Protein AF-A0A7L9RSR4-F1 (afdb_monomer)

Solvent-accessible surface area (backbone atoms only — not comparable to full-atom values): 10014 Å² total; per-residue (Å²): 141,90,76,85,57,65,67,50,34,57,66,57,72,76,54,60,77,89,74,49,95,43,71,60,70,60,46,50,60,46,55,50,39,46,51,75,72,68,51,84,73,87,50,71,56,49,47,73,68,42,53,51,51,43,29,63,76,70,73,47,94,69,71,38,66,65,60,51,51,42,33,39,79,46,44,41,58,84,63,90,89,56,55,62,57,32,78,79,52,78,57,92,86,62,92,82,62,36,41,65,51,50,37,55,46,45,46,71,68,57,49,56,87,63,40,46,60,43,29,59,53,97,79,22,33,39,25,31,28,44,86,77,30,32,27,37,33,33,35,60,89,76,56,39,67,58,87,52,74,88,42,48,28,76,25,56,66,48,37,42,60,73,46,54,51,56,63,63,65,111

Nearest PDB structures (foldseek):
  2pag-assembly1_A  TM=7.798E-01  e=1.519E-07  Pseudomonas syringae pv. tomato str. DC3000
  3d5p-assembly1_B  TM=6.216E-01  e=1.408E-03  Bacteroides fragilis NCTC 9343
  9c7v-assembly1_1  TM=6.978E-01  e=7.654E+00  Homo sapiens

pLDDT: mean 72.99, std 19.14, range [29.45, 96.0]

Structure (mmCIF, N/CA/C/O backbone):
data_AF-A0A7L9RSR4-F1
#
_entry.id   AF-A0A7L9RSR4-F1
#
loop_
_atom_site.group_PDB
_atom_site.id
_atom_site.type_symbol
_atom_site.label_atom_id
_atom_site.label_alt_id
_atom_site.label_comp_id
_atom_site.label_asym_id
_atom_site.label_entity_id
_atom_site.label_seq_id
_atom_site.pdbx_PDB_ins_code
_atom_site.Cartn_x
_atom_site.Cartn_y
_atom_site.Cartn_z
_atom_site.occupancy
_atom_site.B_iso_or_equiv
_atom_site.auth_seq_id
_atom_site.auth_comp_id
_atom_site.auth_asym_id
_atom_site.auth_atom_id
_atom_site.pdbx_PDB_model_num
ATOM 1 N N . MET A 1 1 ? 12.197 6.855 25.960 1.00 31.83 1 MET A N 1
ATOM 2 C CA . MET A 1 1 ? 10.777 7.225 25.751 1.00 31.83 1 MET A CA 1
ATOM 3 C C . MET A 1 1 ? 9.994 5.938 25.497 1.00 31.83 1 MET A C 1
ATOM 5 O O . MET A 1 1 ? 10.069 5.416 24.401 1.00 31.83 1 MET A O 1
ATOM 9 N N . ARG A 1 2 ? 9.374 5.341 26.527 1.00 31.09 2 ARG A N 1
ATOM 10 C CA . ARG A 1 2 ? 8.770 3.983 26.491 1.00 31.09 2 ARG A CA 1
ATOM 11 C C . ARG A 1 2 ? 7.334 3.948 27.058 1.00 31.09 2 ARG A C 1
ATOM 13 O O . ARG A 1 2 ? 6.916 2.952 27.633 1.00 31.09 2 ARG A O 1
ATOM 20 N N . ILE A 1 3 ? 6.593 5.055 26.963 1.00 30.83 3 ILE A N 1
ATOM 21 C CA . ILE A 1 3 ? 5.284 5.199 27.640 1.00 30.83 3 ILE A CA 1
ATOM 22 C C . ILE A 1 3 ? 4.093 5.201 26.655 1.00 30.83 3 ILE A C 1
ATOM 24 O O . ILE A 1 3 ? 2.964 4.990 27.074 1.00 30.83 3 ILE A O 1
ATOM 28 N N . LEU A 1 4 ? 4.316 5.329 25.343 1.00 38.00 4 LEU A N 1
ATOM 29 C CA . LEU A 1 4 ? 3.236 5.627 24.386 1.00 38.00 4 LEU A CA 1
ATOM 30 C C . LEU A 1 4 ? 2.489 4.409 23.800 1.00 38.00 4 LEU A C 1
ATOM 32 O O . LEU A 1 4 ? 1.451 4.599 23.186 1.00 38.00 4 LEU A O 1
ATOM 36 N N . ALA A 1 5 ? 2.957 3.172 23.998 1.00 41.56 5 ALA A N 1
ATOM 37 C CA . ALA A 1 5 ? 2.344 1.992 23.364 1.00 41.56 5 ALA A CA 1
ATOM 38 C C . ALA A 1 5 ? 1.308 1.255 24.243 1.00 41.56 5 ALA A C 1
ATOM 40 O O . ALA A 1 5 ? 0.446 0.550 2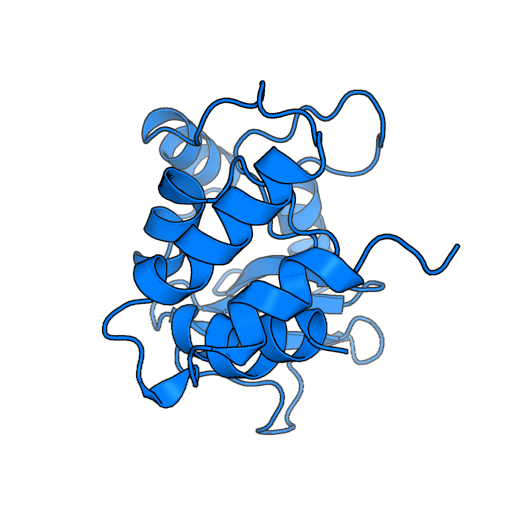3.733 1.00 41.56 5 ALA A O 1
ATOM 41 N N . LYS A 1 6 ? 1.338 1.414 25.574 1.00 38.66 6 LYS A N 1
ATOM 42 C CA . LYS A 1 6 ? 0.634 0.483 26.481 1.00 38.66 6 LYS A CA 1
ATOM 43 C C . LYS A 1 6 ? -0.899 0.531 26.438 1.00 38.66 6 LYS A C 1
ATOM 45 O O . LYS A 1 6 ? -1.512 -0.500 26.689 1.00 38.66 6 LYS A O 1
ATOM 50 N N . SER A 1 7 ? -1.523 1.675 26.143 1.00 4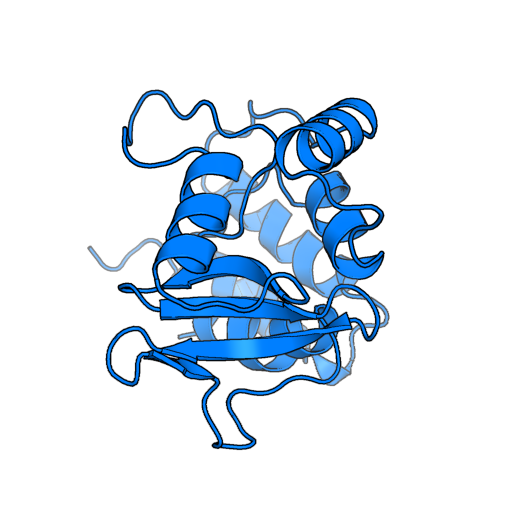1.88 7 SER A N 1
ATOM 51 C CA . SER A 1 7 ? -2.995 1.765 26.176 1.00 41.88 7 SER A CA 1
ATOM 52 C C . SER A 1 7 ? -3.662 1.210 24.918 1.00 41.88 7 SER A C 1
ATOM 54 O O . SER A 1 7 ? -4.626 0.471 25.053 1.00 41.88 7 SER A O 1
ATOM 56 N N . ALA A 1 8 ? -3.112 1.470 23.725 1.00 41.50 8 ALA A N 1
ATOM 57 C CA . ALA A 1 8 ? -3.614 0.890 22.469 1.00 41.50 8 ALA A CA 1
ATOM 58 C C . ALA A 1 8 ? -3.441 -0.643 22.414 1.00 41.50 8 ALA A C 1
ATOM 60 O O . ALA A 1 8 ? -4.259 -1.356 21.834 1.00 41.50 8 ALA A O 1
ATOM 61 N N . ILE A 1 9 ? -2.399 -1.159 23.076 1.00 44.00 9 ILE A N 1
ATOM 62 C CA . ILE A 1 9 ? -2.150 -2.599 23.234 1.00 44.00 9 ILE A CA 1
ATOM 63 C C . ILE A 1 9 ? -3.247 -3.274 24.081 1.00 44.00 9 ILE A C 1
ATOM 65 O O . ILE A 1 9 ? -3.554 -4.445 23.861 1.00 44.00 9 ILE A O 1
ATOM 69 N N . LEU A 1 10 ? -3.878 -2.555 25.019 1.00 38.88 10 LEU A N 1
ATOM 70 C CA . LEU A 1 10 ? -4.848 -3.148 25.945 1.00 38.88 10 LEU A CA 1
ATOM 71 C C . LEU A 1 10 ? -6.198 -3.467 25.278 1.00 38.88 10 LEU A C 1
ATOM 73 O O . LEU A 1 10 ? -6.785 -4.499 25.593 1.00 38.88 10 LEU A O 1
ATOM 77 N N . ALA A 1 11 ? -6.668 -2.655 24.321 1.00 40.62 11 ALA A N 1
ATOM 78 C CA . ALA A 1 11 ? -7.866 -2.981 23.535 1.00 40.62 11 ALA A CA 1
ATOM 79 C C . ALA A 1 11 ? -7.628 -4.146 22.554 1.00 40.62 11 ALA A C 1
ATOM 81 O O . ALA A 1 11 ? -8.525 -4.945 22.292 1.00 40.62 11 ALA A O 1
ATOM 82 N N . LEU A 1 12 ? -6.394 -4.284 22.062 1.00 42.91 12 LEU A N 1
ATOM 83 C CA . LEU A 1 12 ? -5.956 -5.328 21.131 1.00 42.91 12 LEU A CA 1
ATOM 84 C C . LEU A 1 12 ? -5.704 -6.704 21.783 1.00 42.91 12 LEU A C 1
ATOM 86 O O . LEU A 1 12 ? -5.528 -7.692 21.068 1.00 42.91 12 LEU A O 1
ATOM 90 N N . LEU A 1 13 ? -5.682 -6.777 23.118 1.00 45.44 13 LEU A N 1
ATOM 91 C CA . LEU A 1 13 ? -5.581 -8.025 23.888 1.00 45.44 13 LEU A CA 1
ATOM 92 C C . LEU A 1 13 ? -6.919 -8.773 24.007 1.00 45.44 13 LEU A C 1
ATOM 94 O O . LEU A 1 13 ? -6.929 -9.914 24.461 1.00 45.44 13 LEU A O 1
ATOM 98 N N . ILE A 1 14 ? -8.036 -8.147 23.618 1.00 44.75 14 ILE A N 1
ATOM 99 C CA . ILE A 1 14 ? -9.386 -8.695 23.830 1.00 44.75 14 ILE A CA 1
ATOM 100 C C . ILE A 1 14 ? -9.927 -9.407 22.576 1.00 44.75 14 ILE A C 1
ATOM 102 O O . ILE A 1 14 ? -10.714 -10.339 22.716 1.00 44.75 14 ILE A O 1
ATOM 106 N N . CYS A 1 15 ? -9.465 -9.047 21.372 1.00 42.31 15 CYS A N 1
ATOM 107 C CA . CYS A 1 15 ? -9.870 -9.706 20.124 1.00 42.31 15 CYS A CA 1
ATOM 108 C C . CYS A 1 15 ? -8.679 -10.374 19.430 1.00 42.31 15 CYS A C 1
ATOM 110 O O . CYS A 1 15 ? -7.679 -9.726 19.099 1.00 42.31 15 CYS A O 1
ATOM 112 N N . ASN A 1 16 ? -8.803 -11.675 19.176 1.00 50.56 16 ASN A N 1
ATOM 113 C CA . ASN A 1 16 ? -7.911 -12.379 18.270 1.00 50.56 16 ASN A CA 1
ATOM 114 C C . ASN A 1 16 ? -8.174 -11.850 16.846 1.00 50.56 16 ASN A C 1
ATOM 116 O O . ASN A 1 16 ? -9.339 -11.772 16.455 1.00 50.56 16 ASN A O 1
ATOM 120 N N . PRO A 1 17 ? -7.151 -11.463 16.060 1.00 53.38 17 PRO A N 1
ATOM 121 C CA . PRO A 1 17 ? -7.362 -10.907 14.720 1.00 53.38 17 PRO A CA 1
ATOM 122 C C . PRO A 1 17 ? -8.135 -11.846 13.782 1.00 53.38 17 PRO A C 1
ATOM 124 O O . PRO A 1 17 ? -8.839 -11.381 12.894 1.00 53.38 17 PRO A O 1
ATOM 127 N N . SER A 1 18 ? -8.042 -13.156 14.032 1.00 51.84 18 SER A N 1
ATOM 128 C CA . SER A 1 18 ? -8.767 -14.224 13.336 1.00 51.84 18 SER A CA 1
ATOM 129 C C . SER A 1 18 ? -10.282 -14.226 13.563 1.00 51.84 18 SER A C 1
ATOM 131 O O . SER A 1 18 ? -10.998 -14.847 12.785 1.00 51.84 18 SER A O 1
ATOM 133 N N . ASP A 1 19 ? -10.765 -13.566 14.620 1.00 47.78 19 ASP A N 1
ATOM 134 C CA . ASP A 1 19 ? -12.169 -13.619 15.050 1.00 47.78 19 ASP A CA 1
ATOM 135 C C . ASP A 1 19 ? -12.953 -12.361 14.634 1.00 47.78 19 ASP A C 1
ATOM 137 O O . ASP A 1 19 ? -14.157 -12.260 14.876 1.00 47.78 19 ASP A O 1
ATOM 141 N N . ALA A 1 20 ? -12.284 -11.380 14.019 1.00 57.00 20 ALA A N 1
ATOM 142 C CA . ALA A 1 20 ? -12.922 -10.166 13.529 1.00 57.00 20 ALA A CA 1
ATOM 143 C C . ALA A 1 20 ? -13.632 -10.413 12.192 1.00 57.00 20 ALA A C 1
ATOM 145 O O . ALA A 1 20 ? -13.048 -10.945 11.250 1.00 57.00 20 ALA A O 1
ATOM 146 N N . ALA A 1 21 ? -14.893 -9.985 12.101 1.00 58.94 21 ALA A N 1
ATOM 147 C CA . ALA A 1 21 ? -15.697 -10.121 10.888 1.00 58.94 21 ALA A CA 1
ATOM 148 C C . ALA A 1 21 ? -15.264 -9.143 9.780 1.00 58.94 21 ALA A C 1
ATOM 150 O O . ALA A 1 21 ? -15.552 -9.372 8.605 1.00 58.94 21 ALA A O 1
ATOM 151 N N . SER A 1 22 ? -14.575 -8.057 10.143 1.00 69.69 22 SER A N 1
ATOM 152 C CA . SER A 1 22 ? -14.060 -7.056 9.215 1.00 69.69 22 SER A CA 1
ATOM 153 C C . SER A 1 22 ? -12.816 -6.344 9.757 1.00 69.69 22 SER A C 1
ATOM 155 O O . SER A 1 22 ? -12.570 -6.291 10.963 1.00 69.69 22 SER A O 1
ATOM 157 N N . ILE A 1 23 ? -12.047 -5.716 8.864 1.00 71.88 23 ILE A N 1
ATOM 158 C CA . ILE A 1 23 ? -10.922 -4.858 9.260 1.00 71.88 23 ILE A CA 1
ATOM 159 C C . ILE A 1 23 ? -11.373 -3.642 10.084 1.00 71.88 23 ILE A C 1
ATOM 161 O O . ILE A 1 23 ? -10.617 -3.126 10.907 1.00 71.88 23 ILE A O 1
ATOM 165 N N . GLU A 1 24 ? -12.620 -3.199 9.915 1.00 75.31 24 GLU A N 1
ATOM 166 C CA . GLU A 1 24 ? -13.187 -2.101 10.697 1.00 75.31 24 GLU A CA 1
ATOM 167 C C . GLU A 1 24 ? -13.344 -2.488 12.167 1.00 75.31 24 GLU A C 1
ATOM 169 O O . GLU A 1 24 ? -13.050 -1.670 13.042 1.00 75.31 24 GLU A O 1
ATOM 174 N N . ASP A 1 25 ? -13.717 -3.739 12.444 1.00 75.25 25 ASP A N 1
ATOM 175 C CA . ASP A 1 25 ? -13.813 -4.268 13.808 1.00 75.25 25 ASP A CA 1
ATOM 176 C C . ASP A 1 25 ? -12.446 -4.283 14.507 1.00 75.25 25 ASP A C 1
ATOM 178 O O . ASP A 1 25 ? -12.365 -4.107 15.724 1.00 75.25 25 ASP A O 1
ATOM 182 N N . LEU A 1 26 ? -11.362 -4.428 13.737 1.00 73.50 26 LEU A N 1
ATOM 183 C CA . LEU A 1 26 ? -9.986 -4.390 14.239 1.00 73.50 26 LEU A CA 1
ATOM 184 C C . LEU A 1 26 ? -9.467 -2.963 14.432 1.00 73.50 26 LEU A C 1
ATOM 186 O O . LEU A 1 26 ? -8.836 -2.653 15.445 1.00 73.50 26 LEU A O 1
ATOM 190 N N . LEU A 1 27 ? -9.721 -2.079 13.468 1.00 76.50 27 LEU A N 1
ATOM 191 C CA . LEU A 1 27 ? -9.158 -0.730 13.458 1.00 76.50 27 LEU A CA 1
ATOM 192 C C . LEU A 1 27 ? -9.967 0.266 14.291 1.00 76.50 27 LEU A C 1
ATOM 194 O O . LEU A 1 27 ? -9.400 1.234 14.795 1.00 76.50 27 LEU A O 1
ATOM 198 N N . THR A 1 28 ? -11.269 0.049 14.485 1.00 77.44 28 THR A N 1
ATOM 199 C CA . THR A 1 28 ? -12.132 0.964 15.252 1.00 77.44 28 THR A CA 1
ATOM 200 C C . THR A 1 28 ? -11.722 1.085 16.725 1.00 77.44 28 THR A C 1
ATOM 202 O O . THR A 1 28 ? -11.603 2.220 17.206 1.00 77.44 28 THR A O 1
ATOM 205 N N . PRO A 1 29 ? -11.466 -0.012 17.469 1.00 75.25 29 PRO A N 1
ATOM 206 C CA . PRO A 1 29 ? -10.971 0.077 18.844 1.00 75.25 29 PRO A CA 1
ATOM 207 C C . PRO A 1 29 ? -9.634 0.821 18.923 1.00 75.25 29 PRO A C 1
ATOM 209 O O . PRO A 1 29 ? -9.470 1.718 19.748 1.00 75.25 29 PRO A O 1
ATOM 212 N N . LEU A 1 30 ? -8.719 0.524 17.999 1.00 70.75 30 LEU A N 1
ATOM 213 C CA . LEU A 1 30 ? -7.409 1.164 17.924 1.00 70.75 30 LEU A CA 1
ATOM 214 C C . LEU A 1 30 ? -7.519 2.669 17.633 1.00 70.75 30 LEU A C 1
ATOM 216 O O . LEU A 1 30 ? -6.879 3.498 18.283 1.00 70.75 30 LEU A O 1
ATOM 220 N N . ALA A 1 31 ? -8.379 3.039 16.686 1.00 70.44 31 ALA A N 1
ATOM 221 C CA . ALA A 1 31 ? -8.666 4.421 16.344 1.00 70.44 31 ALA A CA 1
ATOM 222 C C . ALA A 1 31 ? -9.255 5.192 17.536 1.00 70.44 31 ALA A C 1
ATOM 224 O O . ALA A 1 31 ? -8.896 6.352 17.739 1.00 70.44 31 ALA A O 1
ATOM 225 N N . ARG A 1 32 ? -10.127 4.562 18.337 1.00 71.88 32 ARG A N 1
ATOM 226 C CA . ARG A 1 32 ? -10.686 5.146 19.567 1.00 71.88 32 ARG A CA 1
ATOM 227 C C . ARG A 1 32 ? -9.602 5.394 20.616 1.00 71.88 32 ARG A C 1
ATOM 229 O O . ARG A 1 32 ? -9.566 6.473 21.203 1.00 71.88 32 ARG A O 1
ATOM 236 N N . ASP A 1 33 ? -8.694 4.445 20.813 1.00 70.44 33 ASP A N 1
ATOM 237 C CA . ASP A 1 33 ? -7.613 4.579 21.792 1.00 70.44 33 ASP A CA 1
ATOM 238 C C . ASP A 1 33 ? -6.625 5.692 21.441 1.00 70.44 33 ASP A C 1
ATOM 240 O O . ASP A 1 33 ? -6.167 6.404 22.334 1.00 70.44 33 ASP A O 1
ATOM 244 N N . ILE A 1 34 ? -6.340 5.903 20.154 1.00 66.31 34 ILE A N 1
ATOM 245 C CA . ILE A 1 34 ? -5.529 7.040 19.690 1.00 66.31 34 ILE A CA 1
ATOM 246 C C . ILE A 1 34 ? -6.186 8.372 20.082 1.00 66.31 34 ILE A C 1
ATOM 248 O O . ILE A 1 34 ? -5.504 9.283 20.552 1.00 66.31 34 ILE A O 1
ATOM 252 N N . VAL A 1 35 ? -7.511 8.489 19.941 1.00 66.12 35 VAL A N 1
ATOM 253 C CA . VAL A 1 35 ? -8.245 9.692 20.371 1.00 66.12 35 VAL A CA 1
ATOM 254 C C . VAL A 1 35 ? -8.144 9.881 21.885 1.00 66.12 35 VAL A C 1
ATOM 256 O O . VAL A 1 35 ? -7.839 10.980 22.345 1.00 66.12 35 VAL A O 1
ATOM 259 N N . ASN A 1 36 ? -8.335 8.810 22.659 1.00 68.94 36 ASN A N 1
ATOM 260 C CA . ASN A 1 36 ? -8.262 8.851 24.124 1.00 68.94 36 ASN A CA 1
ATOM 261 C C . ASN A 1 36 ? -6.874 9.261 24.646 1.00 68.94 36 ASN A C 1
ATOM 263 O O . ASN A 1 36 ? -6.766 9.840 25.723 1.00 68.94 36 ASN A O 1
ATOM 267 N N . GLN A 1 37 ? -5.814 8.994 23.882 1.00 63.38 37 GLN A N 1
ATOM 268 C CA . GLN A 1 37 ? -4.442 9.386 24.216 1.00 63.38 37 GLN A CA 1
ATOM 269 C C . GLN A 1 37 ? -4.123 10.860 23.901 1.00 63.38 37 GLN A C 1
ATOM 271 O O . GLN A 1 37 ? -3.002 11.307 24.140 1.00 63.38 37 GLN A O 1
ATOM 276 N N . GLY A 1 38 ? -5.088 11.634 23.391 1.00 59.09 38 GLY A N 1
ATOM 277 C CA . GLY A 1 38 ? -4.936 13.072 23.158 1.00 59.09 38 GLY A CA 1
ATOM 278 C C . GLY A 1 38 ? -4.177 13.431 21.880 1.00 59.09 38 GLY A C 1
ATOM 279 O O . GLY A 1 38 ? -3.738 14.572 21.729 1.00 59.09 38 GLY A O 1
ATOM 280 N N . PHE A 1 39 ? -4.015 12.488 20.944 1.00 59.34 39 PHE A N 1
ATOM 281 C CA . PHE A 1 39 ? -3.473 12.809 19.626 1.00 59.34 39 PHE A CA 1
ATOM 282 C C . PHE A 1 39 ? -4.432 13.736 18.859 1.00 59.34 39 PHE A C 1
ATOM 284 O O . PHE A 1 39 ? -5.651 13.566 18.942 1.00 59.34 39 PHE A O 1
ATOM 291 N N . PRO A 1 40 ? -3.914 14.713 18.089 1.00 56.59 40 PRO A N 1
ATOM 292 C CA . PRO A 1 40 ? -4.752 15.667 17.376 1.00 56.59 40 PRO A CA 1
ATOM 293 C C . PRO A 1 40 ? -5.652 14.955 16.360 1.00 56.59 40 PRO A C 1
ATOM 295 O O . PRO A 1 40 ? -5.177 14.275 15.453 1.00 56.59 40 PRO A O 1
ATOM 298 N N . THR A 1 41 ? -6.961 15.153 16.503 1.00 58.22 41 THR A N 1
ATOM 299 C CA . THR A 1 41 ? -8.011 14.571 15.652 1.00 58.22 41 THR A CA 1
ATOM 300 C C . THR A 1 41 ? -8.505 15.518 14.559 1.00 58.22 41 THR A C 1
ATOM 302 O O . THR A 1 41 ? -9.400 15.160 13.804 1.00 58.22 41 THR A O 1
ATOM 305 N N . GLY A 1 42 ? -7.920 16.715 14.442 1.00 57.53 42 GLY A N 1
ATOM 306 C CA . GLY A 1 42 ? -8.350 17.763 13.507 1.00 57.53 42 GLY A CA 1
ATOM 307 C C . GLY A 1 42 ? -7.994 17.528 12.035 1.00 57.53 42 GLY A C 1
ATOM 308 O O . GLY A 1 42 ? -8.052 18.471 11.252 1.00 57.53 42 GLY A O 1
ATOM 309 N N . ILE A 1 43 ? -7.582 16.316 11.656 1.00 62.00 43 ILE A N 1
ATOM 310 C CA . ILE A 1 43 ? -7.293 15.970 10.261 1.00 62.00 43 ILE A CA 1
ATOM 311 C C . ILE A 1 43 ? -8.591 15.429 9.646 1.00 62.00 43 ILE A C 1
ATOM 313 O O . ILE A 1 43 ? -9.135 14.457 10.175 1.00 62.00 43 ILE A O 1
ATOM 317 N N . PRO A 1 44 ? -9.110 16.034 8.565 1.00 63.47 44 PRO A N 1
ATOM 318 C CA . PRO A 1 44 ? -10.292 15.518 7.888 1.00 63.47 44 PRO A CA 1
ATOM 319 C C . PRO A 1 44 ? -10.019 14.147 7.250 1.00 63.47 44 PRO A C 1
ATOM 321 O O . PRO A 1 44 ? -8.896 13.842 6.844 1.00 63.47 44 PRO A O 1
ATOM 324 N N . CYS A 1 45 ? -11.059 13.312 7.173 1.00 64.75 45 CYS A N 1
ATOM 325 C CA . CYS A 1 45 ? -11.012 12.059 6.421 1.00 64.75 45 CYS A CA 1
ATOM 326 C C . CYS A 1 45 ? -10.686 12.314 4.949 1.00 64.75 45 CYS A C 1
ATOM 328 O O . CYS A 1 45 ? -11.059 13.347 4.390 1.00 64.75 45 CYS A O 1
ATOM 330 N N . CYS A 1 46 ? -10.033 11.338 4.319 1.00 71.62 46 CYS A N 1
ATOM 331 C CA . CYS A 1 46 ? -9.877 11.344 2.874 1.00 71.62 46 CYS A CA 1
ATOM 332 C C . CYS A 1 46 ? -11.260 11.277 2.214 1.00 71.62 46 CYS A C 1
ATOM 334 O O . CYS A 1 46 ? -12.104 10.476 2.610 1.00 71.62 46 CYS A O 1
ATOM 336 N N . THR A 1 47 ? -11.483 12.128 1.219 1.00 74.12 47 THR A N 1
ATOM 337 C CA . THR A 1 47 ? -12.708 12.153 0.417 1.00 74.12 47 THR A CA 1
ATOM 338 C C . THR A 1 47 ? -12.478 11.515 -0.949 1.00 74.12 47 THR A C 1
ATOM 340 O O . THR A 1 47 ? -11.341 11.413 -1.418 1.00 74.12 47 THR A O 1
ATOM 343 N N . ASP A 1 48 ? -13.557 11.177 -1.658 1.00 78.69 48 ASP A N 1
ATOM 344 C CA . ASP A 1 48 ? -13.471 10.724 -3.053 1.00 78.69 48 ASP A CA 1
ATOM 345 C C . ASP A 1 48 ? -12.699 11.712 -3.933 1.00 78.69 48 ASP A C 1
ATOM 347 O O . ASP A 1 48 ? -11.913 11.314 -4.791 1.00 78.69 48 ASP A O 1
ATOM 351 N N . LYS A 1 49 ? -12.863 13.019 -3.691 1.00 75.31 49 LYS A N 1
ATOM 352 C CA . LYS A 1 49 ? -12.138 14.065 -4.420 1.00 75.31 49 LYS A CA 1
ATOM 353 C C . LYS A 1 49 ? -10.626 13.967 -4.210 1.00 75.31 49 LYS A C 1
ATOM 355 O O . LYS A 1 49 ? -9.869 14.185 -5.158 1.00 75.31 49 LYS A O 1
ATOM 360 N N . ASP A 1 50 ? -10.182 13.638 -3.000 1.00 76.19 50 ASP A N 1
ATOM 361 C CA . ASP A 1 50 ? -8.759 13.465 -2.701 1.00 76.19 50 ASP A CA 1
ATOM 362 C C . ASP A 1 50 ? -8.202 12.229 -3.420 1.00 76.19 50 ASP A C 1
ATOM 364 O O . ASP A 1 50 ? -7.135 12.306 -4.026 1.00 76.19 50 ASP A O 1
ATOM 368 N N . LEU A 1 51 ? -8.948 11.116 -3.440 1.00 77.38 51 LEU A N 1
ATOM 369 C CA . LEU A 1 51 ? -8.552 9.916 -4.187 1.00 77.38 51 LEU A CA 1
ATOM 370 C C . LEU A 1 51 ? -8.498 10.167 -5.694 1.00 77.38 51 LEU A C 1
ATOM 372 O O . LEU A 1 51 ? -7.565 9.716 -6.350 1.00 77.38 51 LEU A O 1
ATOM 376 N N . GLN A 1 52 ? -9.456 10.911 -6.251 1.00 80.81 52 GLN A N 1
ATOM 377 C CA . GLN A 1 52 ? -9.430 11.285 -7.667 1.00 80.81 52 GLN A CA 1
ATOM 378 C C . GLN A 1 52 ? -8.244 12.196 -7.993 1.00 80.81 52 GLN A C 1
ATOM 380 O O . GLN A 1 52 ? -7.578 12.014 -9.010 1.00 80.81 52 GLN A O 1
ATOM 385 N N . THR A 1 53 ? -7.935 13.141 -7.103 1.00 80.50 53 THR A N 1
ATOM 386 C CA . THR A 1 53 ? -6.754 14.003 -7.242 1.00 80.50 53 THR A CA 1
ATOM 387 C C . THR A 1 53 ? -5.473 13.173 -7.213 1.00 80.50 53 THR A C 1
ATOM 389 O O . THR A 1 53 ? -4.602 13.368 -8.057 1.00 80.50 53 THR A O 1
ATOM 392 N N . LEU A 1 54 ? -5.381 12.208 -6.296 1.00 80.19 54 LEU A N 1
ATOM 393 C CA . LEU A 1 54 ? -4.249 11.294 -6.194 1.00 80.19 54 LEU A CA 1
ATOM 394 C C . LEU A 1 54 ? -4.083 10.445 -7.462 1.00 80.19 54 LEU A C 1
ATOM 396 O O . LEU A 1 54 ? -2.985 10.383 -8.012 1.00 80.19 54 LEU A O 1
ATOM 400 N N . LYS A 1 55 ? -5.172 9.838 -7.953 1.00 84.56 55 LYS A N 1
ATOM 401 C CA . LYS A 1 55 ? -5.181 9.048 -9.195 1.00 84.56 55 LYS A CA 1
ATOM 402 C C . LYS A 1 55 ? -4.694 9.877 -10.383 1.00 84.56 55 LYS A C 1
ATOM 404 O O . LYS A 1 55 ? -3.803 9.443 -11.110 1.00 84.56 55 LYS A O 1
ATOM 409 N N . ALA A 1 56 ? -5.202 11.103 -10.518 1.00 85.19 56 ALA A N 1
ATOM 410 C CA . ALA A 1 56 ? -4.794 12.031 -11.569 1.00 85.19 56 ALA A CA 1
ATOM 411 C C . ALA A 1 56 ? -3.310 12.427 -11.463 1.00 85.19 56 ALA A C 1
ATOM 413 O O . ALA A 1 56 ? -2.596 12.409 -12.463 1.00 85.19 56 ALA A O 1
ATOM 414 N N . GLN A 1 57 ? -2.822 12.744 -10.260 1.00 83.75 57 GLN A N 1
ATOM 415 C CA . GLN A 1 57 ? -1.423 13.129 -10.031 1.00 83.75 57 GLN A CA 1
ATOM 416 C C . GLN A 1 57 ? -0.440 11.985 -10.301 1.00 83.75 57 GLN A C 1
ATOM 418 O O . GLN A 1 57 ? 0.658 12.223 -10.800 1.00 83.75 57 GLN A O 1
ATOM 423 N N . LEU A 1 58 ? -0.831 10.751 -9.986 1.00 83.38 58 LEU A N 1
ATOM 424 C CA . LEU A 1 58 ? -0.013 9.557 -10.191 1.00 83.38 58 LEU A CA 1
ATOM 425 C C . LEU A 1 58 ? -0.184 8.930 -11.578 1.00 83.38 58 LEU A C 1
ATOM 427 O O . LEU A 1 58 ? 0.610 8.065 -11.946 1.00 83.38 58 LEU A O 1
ATOM 431 N N . SER A 1 59 ? -1.178 9.384 -12.350 1.00 89.19 59 SER A N 1
ATOM 432 C CA . SER A 1 59 ? -1.570 8.788 -13.633 1.00 89.19 59 SER A CA 1
ATOM 433 C C . SER A 1 59 ? -1.885 7.290 -13.510 1.00 89.19 59 SER A C 1
ATOM 435 O O . SER A 1 59 ? -1.463 6.495 -14.345 1.00 89.19 59 SER A O 1
ATOM 437 N N . ILE A 1 60 ? -2.603 6.911 -12.447 1.00 86.25 60 ILE A N 1
ATOM 438 C CA . ILE A 1 60 ? -3.075 5.539 -12.203 1.00 86.25 60 ILE A CA 1
ATOM 439 C C . ILE A 1 60 ? -4.585 5.456 -12.430 1.00 86.25 60 ILE A C 1
ATOM 441 O O . ILE A 1 60 ? -5.321 6.391 -12.114 1.00 86.25 60 ILE A O 1
ATOM 445 N N . GLU A 1 61 ? -5.048 4.332 -12.970 1.00 85.00 61 GLU A N 1
ATOM 446 C CA . GLU A 1 61 ? -6.460 4.137 -13.318 1.00 85.00 61 GLU A CA 1
ATOM 447 C C . GLU A 1 61 ? -7.316 3.790 -12.093 1.00 85.00 61 GLU A C 1
ATOM 449 O O . GLU A 1 61 ? -8.397 4.347 -11.883 1.00 85.00 61 GLU A O 1
ATOM 454 N N . SER A 1 62 ? -6.816 2.902 -11.236 1.00 87.56 62 SER A N 1
ATOM 455 C CA . SER A 1 62 ? -7.541 2.399 -10.075 1.00 87.56 62 SER A CA 1
ATOM 456 C C . SER A 1 62 ? -6.627 2.290 -8.854 1.00 87.56 62 SER A C 1
ATOM 458 O O . SER A 1 62 ? -5.404 2.299 -8.956 1.00 87.56 62 SER A O 1
ATOM 460 N N . ILE A 1 63 ? -7.240 2.265 -7.671 1.00 84.69 63 ILE A N 1
ATOM 461 C CA . ILE A 1 63 ? -6.584 1.937 -6.401 1.00 84.69 63 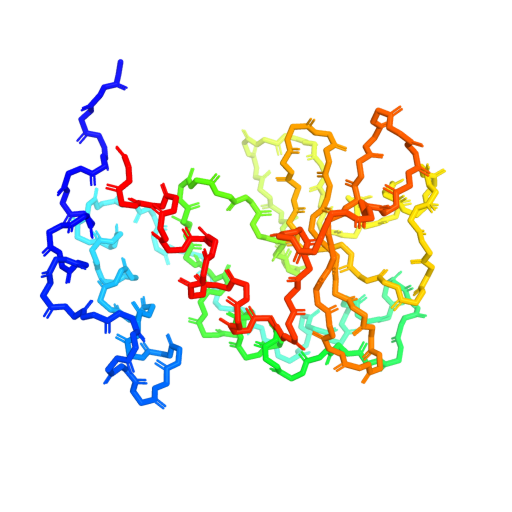ILE A CA 1
ATOM 462 C C . ILE A 1 63 ? -7.379 0.753 -5.839 1.00 84.69 63 ILE A C 1
ATOM 464 O O . ILE A 1 63 ? -8.608 0.798 -5.911 1.00 84.69 63 ILE A O 1
ATOM 468 N N . PRO A 1 64 ? -6.750 -0.282 -5.269 1.00 89.25 64 PRO A N 1
ATOM 469 C CA . PRO A 1 64 ? -7.479 -1.405 -4.683 1.00 89.25 64 PRO A CA 1
ATOM 470 C C . PRO A 1 64 ? -8.527 -0.961 -3.646 1.00 89.25 64 PRO A C 1
ATOM 472 O O . PRO A 1 64 ? -8.278 -0.067 -2.833 1.00 89.25 64 PRO A O 1
ATOM 475 N N . ASN A 1 65 ? -9.718 -1.571 -3.679 1.00 87.00 65 ASN A N 1
ATOM 476 C CA . ASN A 1 65 ? -10.876 -1.155 -2.869 1.00 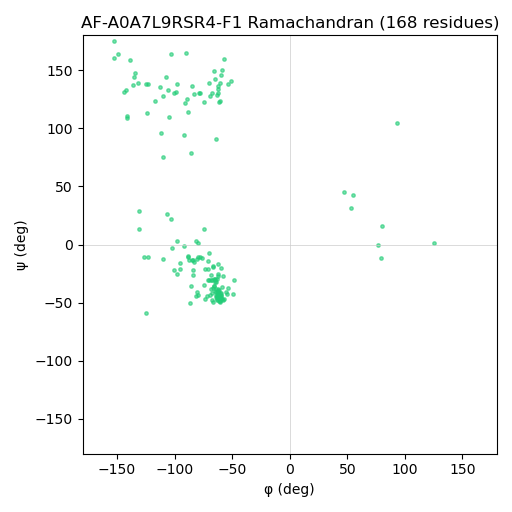87.00 65 ASN A CA 1
ATOM 477 C C . ASN A 1 65 ? -10.607 -1.189 -1.358 1.00 87.00 65 ASN A C 1
ATOM 479 O O . ASN A 1 65 ? -11.072 -0.309 -0.633 1.00 87.00 65 ASN A O 1
ATOM 483 N N . GLU A 1 66 ? -9.839 -2.174 -0.889 1.00 85.00 66 GLU A N 1
ATOM 484 C CA . GLU A 1 66 ? -9.460 -2.299 0.523 1.00 85.00 66 GLU A CA 1
ATOM 485 C C . GLU A 1 66 ? -8.633 -1.091 0.983 1.00 85.00 66 GLU A C 1
ATOM 487 O O . GLU A 1 66 ? -8.945 -0.464 1.995 1.00 85.00 66 GLU A O 1
ATOM 492 N N . LEU A 1 67 ? -7.646 -0.688 0.176 1.00 83.06 67 LEU A N 1
ATOM 493 C CA . LEU A 1 67 ? -6.801 0.470 0.459 1.00 83.06 67 LEU A CA 1
ATOM 494 C C . LEU A 1 67 ? -7.588 1.791 0.367 1.00 83.06 67 LEU A C 1
ATOM 496 O O . LEU A 1 67 ? -7.398 2.682 1.195 1.00 83.06 67 LEU A O 1
ATOM 500 N N . GLN A 1 68 ? -8.512 1.917 -0.594 1.00 83.19 68 GLN A N 1
ATOM 501 C CA . GLN A 1 68 ? -9.411 3.079 -0.684 1.00 83.19 68 GLN A CA 1
ATOM 502 C C . GLN A 1 68 ? -10.285 3.211 0.571 1.00 83.19 68 GLN A C 1
ATOM 504 O O . GLN A 1 68 ? -10.348 4.288 1.165 1.00 83.19 68 GLN A O 1
ATOM 509 N N . SER A 1 69 ? -10.911 2.111 1.000 1.00 82.94 69 SER A N 1
ATOM 510 C CA . SER A 1 69 ? -11.763 2.068 2.196 1.00 82.94 69 SER A CA 1
ATOM 511 C C . SER A 1 69 ? -10.965 2.430 3.446 1.00 82.94 69 SER A C 1
ATOM 513 O O . SER A 1 69 ? -11.404 3.238 4.267 1.00 82.94 69 SER A O 1
ATOM 515 N N . PHE A 1 70 ? -9.736 1.918 3.547 1.00 81.25 70 PHE A N 1
ATOM 516 C CA . PHE A 1 70 ? -8.815 2.284 4.612 1.00 81.25 70 PHE A CA 1
ATOM 517 C C . PHE A 1 70 ? -8.513 3.793 4.625 1.00 81.25 70 PHE A C 1
ATOM 519 O O . PHE A 1 70 ? -8.609 4.430 5.677 1.00 81.25 70 PHE A O 1
ATOM 526 N N . PHE A 1 71 ? -8.202 4.407 3.477 1.00 77.44 71 PHE A N 1
ATOM 527 C CA . PHE A 1 71 ? -7.931 5.847 3.410 1.00 77.44 71 PHE A CA 1
ATOM 528 C C . PHE A 1 71 ? -9.132 6.703 3.822 1.00 77.44 71 PHE A C 1
ATOM 530 O O . PHE A 1 71 ? -8.950 7.684 4.549 1.00 77.44 71 PHE A O 1
ATOM 537 N N . MET A 1 72 ? -10.344 6.333 3.404 1.00 76.56 72 MET A N 1
ATOM 538 C CA . MET A 1 72 ? -11.566 7.062 3.755 1.00 76.56 72 MET A CA 1
ATOM 539 C C . MET A 1 72 ? -11.893 6.942 5.249 1.00 76.56 72 MET A C 1
ATOM 541 O O . MET A 1 72 ? -12.119 7.952 5.919 1.00 76.56 72 MET A O 1
ATOM 545 N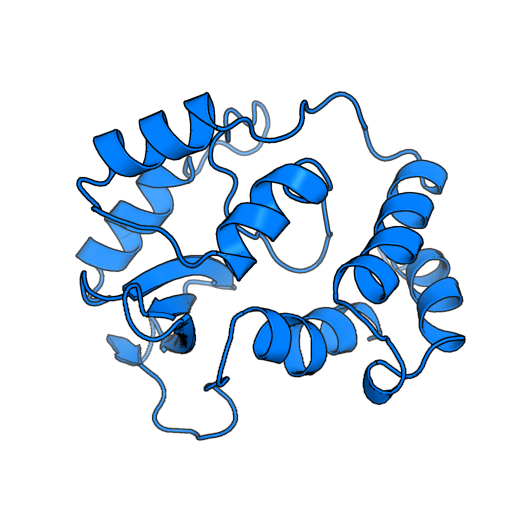 N . ASN A 1 73 ? -11.859 5.723 5.793 1.00 75.69 73 ASN A N 1
ATOM 546 C CA . ASN A 1 73 ? -12.350 5.449 7.146 1.00 75.69 73 ASN A CA 1
ATOM 547 C C . ASN A 1 73 ? -11.284 5.703 8.220 1.00 75.69 73 ASN A C 1
ATOM 549 O O . ASN A 1 73 ? -11.586 6.215 9.300 1.00 75.69 73 ASN A O 1
ATOM 553 N N . PHE A 1 74 ? -10.017 5.410 7.919 1.00 74.31 74 PHE A N 1
ATOM 554 C CA . PHE A 1 74 ? -8.925 5.413 8.897 1.00 74.31 74 PHE A CA 1
ATOM 555 C C . PHE A 1 74 ? -7.724 6.275 8.493 1.00 74.31 74 PHE A C 1
ATOM 557 O O . PHE A 1 74 ? -6.895 6.572 9.349 1.00 74.31 74 PHE A O 1
ATOM 564 N N . GLY A 1 75 ? -7.645 6.770 7.253 1.00 63.53 75 GLY A N 1
ATOM 565 C CA . GLY A 1 75 ? -6.494 7.542 6.754 1.00 63.53 75 GLY A CA 1
ATOM 566 C C . GLY A 1 75 ? -6.214 8.864 7.487 1.00 63.53 75 GLY A C 1
ATOM 567 O O . GLY A 1 75 ? -5.113 9.407 7.404 1.00 63.53 75 GLY A O 1
ATOM 568 N N . HIS A 1 76 ? -7.181 9.382 8.247 1.00 61.69 76 HIS A N 1
ATOM 569 C CA . HIS A 1 76 ? -7.011 10.559 9.106 1.00 61.69 76 HIS A CA 1
ATOM 570 C C . HIS A 1 76 ? -6.415 10.237 10.488 1.00 61.69 76 HIS A C 1
ATOM 572 O O . HIS A 1 76 ? -6.004 11.145 11.215 1.00 61.69 76 HIS A O 1
ATOM 578 N N . LYS A 1 77 ? -6.362 8.956 10.872 1.00 64.50 77 LYS A N 1
ATOM 579 C CA . LYS A 1 77 ? -5.797 8.503 12.145 1.00 64.50 77 LYS A CA 1
ATOM 580 C C . LYS A 1 77 ? -4.286 8.330 12.009 1.00 64.50 77 LYS A C 1
ATOM 582 O O . LYS A 1 77 ? -3.786 7.782 11.031 1.00 64.50 77 LYS A O 1
ATOM 587 N N . ARG A 1 78 ? -3.537 8.803 13.008 1.00 58.06 78 ARG A N 1
ATOM 588 C CA . ARG A 1 78 ? -2.083 8.627 13.065 1.00 58.06 78 ARG A CA 1
ATOM 589 C C . ARG A 1 78 ? -1.757 7.362 13.851 1.00 58.06 78 ARG A C 1
ATOM 591 O O . ARG A 1 78 ? -1.655 7.408 15.072 1.00 58.06 78 ARG A O 1
ATOM 598 N N . PHE A 1 79 ? -1.584 6.254 13.146 1.00 56.69 79 PHE A N 1
ATOM 599 C CA . PHE A 1 79 ? -1.015 5.039 13.720 1.00 56.69 79 PHE A CA 1
ATOM 600 C C . PHE A 1 79 ? 0.508 5.215 13.810 1.00 56.69 79 PHE A C 1
ATOM 602 O O . PHE A 1 79 ? 1.145 5.723 12.889 1.00 56.69 79 PHE A O 1
ATOM 609 N N . THR A 1 80 ? 1.093 4.926 14.968 1.00 43.53 80 THR A N 1
ATOM 610 C CA . THR A 1 80 ? 2.429 5.421 15.340 1.00 43.53 80 THR A CA 1
ATOM 611 C C . THR A 1 80 ? 3.596 4.602 14.796 1.00 43.53 80 THR A C 1
ATOM 613 O O . THR A 1 80 ? 4.721 5.088 14.850 1.00 43.53 80 THR A O 1
ATOM 616 N N . CYS A 1 81 ? 3.364 3.384 14.308 1.00 42.50 81 CYS A N 1
ATOM 617 C CA . CYS A 1 81 ? 4.435 2.442 13.962 1.00 42.50 81 CYS A CA 1
ATOM 618 C C . CYS A 1 81 ? 4.762 2.372 12.466 1.00 42.50 81 CYS A C 1
ATOM 620 O O . CYS A 1 81 ? 5.870 1.982 12.132 1.00 42.50 81 CYS A O 1
ATOM 622 N N . MET A 1 82 ? 3.847 2.768 11.576 1.00 49.62 82 MET A N 1
ATOM 623 C CA . MET A 1 82 ? 4.034 2.677 10.125 1.00 49.62 82 MET A CA 1
ATOM 624 C C . MET A 1 82 ? 3.378 3.875 9.442 1.00 49.62 82 MET A C 1
ATOM 626 O O . MET A 1 82 ? 2.234 4.224 9.749 1.00 49.62 82 MET A O 1
ATOM 630 N N . GLN A 1 83 ? 4.104 4.547 8.543 1.00 54.72 83 GLN A N 1
ATOM 631 C CA . GLN A 1 83 ? 3.566 5.692 7.810 1.00 54.72 83 GLN A CA 1
ATOM 632 C C . GLN A 1 83 ? 2.825 5.210 6.571 1.00 54.72 83 GLN A C 1
ATOM 634 O O . GLN A 1 83 ? 3.330 5.289 5.451 1.00 54.72 83 GLN A O 1
ATOM 639 N N . VAL A 1 84 ? 1.598 4.736 6.790 1.00 56.31 84 VAL A N 1
ATOM 640 C CA . VAL A 1 84 ? 0.681 4.510 5.681 1.00 56.31 84 VAL A CA 1
ATOM 641 C C . VAL A 1 84 ? 0.407 5.851 5.000 1.00 56.31 84 VAL A C 1
ATOM 643 O O . VAL A 1 84 ? 0.129 6.875 5.635 1.00 56.31 84 VAL A O 1
ATOM 646 N N . VAL A 1 85 ? 0.554 5.832 3.686 1.00 57.97 85 VAL A N 1
ATOM 647 C CA . VAL A 1 85 ? 0.385 6.944 2.762 1.00 57.97 85 VAL A CA 1
ATOM 648 C C . VAL A 1 85 ? -0.951 7.643 2.981 1.00 57.97 85 VAL A C 1
ATOM 650 O O . VAL A 1 85 ? -1.974 7.015 3.226 1.00 57.97 85 VAL A O 1
ATOM 653 N N . ARG A 1 86 ? -0.948 8.975 2.889 1.00 59.41 86 ARG A N 1
ATOM 654 C CA . ARG A 1 86 ? -2.141 9.809 3.042 1.00 59.41 86 ARG A CA 1
ATOM 655 C C . ARG A 1 86 ? -2.342 10.688 1.817 1.00 59.41 86 ARG A C 1
ATOM 657 O O . ARG A 1 86 ? -1.582 11.647 1.657 1.00 59.41 86 ARG A O 1
ATOM 664 N N . PRO A 1 87 ? -3.407 10.463 1.030 1.00 47.81 87 PRO A N 1
ATOM 665 C CA . PRO A 1 87 ? -3.696 11.239 -0.178 1.00 47.81 87 PRO A CA 1
ATOM 666 C C . PRO A 1 87 ? -3.615 12.762 0.026 1.00 47.81 87 PRO A C 1
ATOM 668 O O . PRO A 1 87 ? -3.200 13.484 -0.872 1.00 47.81 87 PRO A O 1
ATOM 671 N N . GLN A 1 88 ? -3.917 13.242 1.237 1.00 48.09 88 GLN A N 1
ATOM 672 C CA . GLN A 1 88 ? -3.956 14.660 1.592 1.00 48.09 88 GLN A CA 1
ATOM 673 C C . GLN A 1 88 ? -2.738 15.172 2.395 1.00 48.09 88 GLN A C 1
ATOM 675 O O . GLN A 1 88 ? -2.848 16.164 3.111 1.00 48.09 88 GLN A O 1
ATOM 680 N N . SER A 1 89 ? -1.574 14.510 2.348 1.00 46.72 89 SER A N 1
ATOM 681 C CA . SER A 1 89 ? -0.415 14.898 3.173 1.00 46.72 89 SER A CA 1
ATOM 682 C C . SER A 1 89 ? 0.141 16.292 2.825 1.00 46.72 89 SER A C 1
ATOM 684 O O . SER A 1 89 ? 1.049 16.435 2.010 1.00 46.72 89 SER A O 1
ATOM 686 N N . ILE A 1 90 ? -0.375 17.313 3.513 1.00 35.88 90 ILE A N 1
ATOM 687 C CA . ILE A 1 90 ? 0.276 18.598 3.773 1.00 35.88 90 ILE A CA 1
ATOM 688 C C . ILE A 1 90 ? 0.610 18.619 5.275 1.00 35.88 90 ILE A C 1
ATOM 690 O O . ILE A 1 90 ? -0.094 19.230 6.079 1.00 35.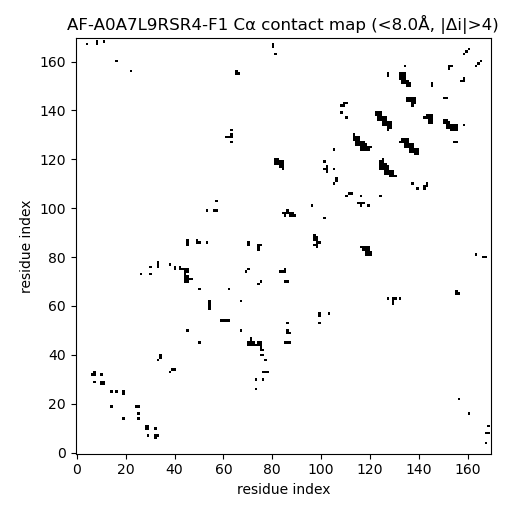88 90 ILE A O 1
ATOM 694 N N . PHE A 1 91 ? 1.639 17.881 5.708 1.00 37.38 91 PHE A N 1
ATOM 695 C CA . PHE A 1 91 ? 2.082 17.926 7.108 1.00 37.38 91 PHE A CA 1
ATOM 696 C C . PHE A 1 91 ? 3.102 19.039 7.302 1.00 37.38 91 PHE A C 1
ATOM 698 O O . PHE A 1 91 ? 4.219 18.965 6.808 1.00 37.38 91 PHE A O 1
ATOM 705 N N . HIS A 1 92 ? 2.721 20.051 8.080 1.00 35.78 92 HIS A N 1
ATOM 706 C CA . HIS A 1 92 ? 3.534 21.241 8.335 1.00 35.78 92 HIS A CA 1
ATOM 707 C C . HIS A 1 92 ? 4.785 21.014 9.203 1.00 35.78 92 HIS A C 1
ATOM 709 O O . HIS A 1 92 ? 5.584 21.931 9.304 1.00 35.78 92 HIS A O 1
ATOM 715 N N . ASN A 1 93 ? 5.011 19.829 9.793 1.00 29.45 93 ASN A N 1
ATOM 716 C CA . ASN A 1 93 ? 6.121 19.623 10.745 1.00 29.45 93 ASN A CA 1
ATOM 717 C C . ASN A 1 93 ? 7.006 18.383 10.479 1.00 29.45 93 ASN A C 1
ATOM 719 O O . ASN A 1 93 ? 7.799 18.011 11.337 1.00 29.45 93 ASN A O 1
ATOM 723 N N . HIS A 1 94 ? 6.904 17.751 9.303 1.00 34.72 94 HIS A N 1
ATOM 724 C CA . HIS A 1 94 ? 7.953 16.876 8.756 1.00 34.72 94 HIS A CA 1
ATOM 725 C C . HIS A 1 94 ? 8.014 17.112 7.233 1.00 34.72 94 HIS A C 1
ATOM 727 O O . HIS A 1 94 ? 7.061 16.763 6.541 1.00 34.72 94 HIS A O 1
ATOM 733 N N . PRO A 1 95 ? 9.074 17.754 6.708 1.00 33.97 95 PRO A N 1
ATOM 734 C CA . PRO A 1 95 ? 9.086 18.341 5.364 1.00 33.97 95 PRO A CA 1
ATOM 735 C C . PRO A 1 95 ? 9.357 17.361 4.213 1.00 33.97 95 PRO A C 1
ATOM 737 O O . PRO A 1 95 ? 9.449 17.787 3.065 1.00 33.97 95 PRO A O 1
ATOM 740 N N . THR A 1 96 ? 9.501 16.064 4.461 1.00 37.59 96 THR A N 1
ATOM 741 C CA . THR A 1 96 ? 9.963 15.134 3.428 1.00 37.59 96 THR A CA 1
ATOM 742 C C . THR A 1 96 ? 8.849 14.186 3.015 1.00 37.59 96 THR A C 1
ATOM 744 O O . THR A 1 96 ? 8.643 13.146 3.627 1.00 37.59 96 THR A O 1
ATOM 747 N N . GLN A 1 97 ? 8.195 14.599 1.924 1.00 48.38 97 GLN A N 1
ATOM 748 C CA . GLN A 1 97 ? 7.430 13.809 0.957 1.00 48.38 97 GLN A CA 1
ATOM 749 C C . GLN A 1 97 ? 5.926 13.700 1.221 1.00 48.38 97 GLN A C 1
ATOM 751 O O . GLN A 1 97 ? 5.427 12.938 2.047 1.00 48.38 97 GLN A O 1
ATOM 756 N N . GLY A 1 98 ? 5.168 14.460 0.426 1.00 62.41 98 GLY A N 1
ATOM 757 C CA . GLY A 1 98 ? 3.765 14.151 0.195 1.00 62.41 98 GLY A CA 1
ATOM 758 C C . GLY A 1 98 ? 3.628 12.735 -0.368 1.00 62.41 98 GLY A C 1
ATOM 759 O O . GLY A 1 98 ? 4.566 12.172 -0.929 1.00 62.41 98 GLY A O 1
ATOM 760 N N . THR A 1 99 ? 2.435 12.167 -0.242 1.00 70.62 99 THR A N 1
ATOM 761 C CA . THR A 1 99 ? 2.101 10.826 -0.747 1.00 70.62 99 THR A CA 1
ATOM 762 C C . THR A 1 99 ? 2.512 10.606 -2.198 1.00 70.62 99 THR A C 1
ATOM 764 O O . THR A 1 99 ? 3.123 9.591 -2.516 1.00 70.62 99 THR A O 1
ATOM 767 N N . VAL A 1 100 ? 2.271 11.600 -3.053 1.00 77.69 100 VAL A N 1
ATOM 768 C CA . VAL A 1 100 ? 2.720 11.568 -4.446 1.00 77.69 100 VAL A CA 1
ATOM 769 C C . VAL A 1 100 ? 4.237 11.519 -4.544 1.00 77.69 100 VAL A C 1
ATOM 771 O O . VAL A 1 100 ? 4.765 10.718 -5.303 1.00 77.69 100 VAL A O 1
ATOM 774 N N . THR A 1 101 ? 4.949 12.340 -3.770 1.00 79.75 101 THR A N 1
ATOM 775 C CA . THR A 1 101 ? 6.412 12.383 -3.808 1.00 79.75 101 THR A CA 1
ATOM 776 C C . THR A 1 101 ? 7.009 11.033 -3.428 1.00 79.75 101 THR A C 1
ATOM 778 O O . THR A 1 101 ? 7.799 10.514 -4.206 1.00 79.75 101 THR A O 1
ATOM 781 N N . MET A 1 102 ? 6.568 10.428 -2.321 1.00 82.94 102 MET A N 1
ATOM 782 C CA . MET A 1 102 ? 7.060 9.118 -1.881 1.00 82.94 102 MET A CA 1
ATOM 783 C C . MET A 1 102 ? 6.829 8.045 -2.954 1.00 82.94 102 MET A C 1
ATOM 785 O O . MET A 1 102 ? 7.764 7.355 -3.350 1.00 82.94 102 MET A O 1
ATOM 789 N N . ILE A 1 103 ? 5.617 7.975 -3.514 1.00 85.62 103 ILE A N 1
ATOM 790 C CA . ILE A 1 103 ? 5.292 7.015 -4.579 1.00 85.62 103 ILE A CA 1
ATOM 791 C C . ILE A 1 103 ? 6.167 7.245 -5.815 1.00 85.62 103 ILE A C 1
ATOM 793 O O . ILE A 1 103 ? 6.741 6.307 -6.367 1.00 85.62 103 ILE A O 1
ATOM 797 N N . THR A 1 104 ? 6.311 8.502 -6.245 1.00 87.44 104 THR A N 1
ATOM 798 C CA . THR A 1 104 ? 7.142 8.827 -7.411 1.00 87.44 104 THR A CA 1
ATOM 799 C C . THR A 1 104 ? 8.621 8.549 -7.179 1.00 87.44 104 THR A C 1
ATOM 801 O O . THR A 1 104 ? 9.330 8.256 -8.137 1.00 87.44 104 THR A O 1
ATOM 804 N N . GLU A 1 105 ? 9.104 8.649 -5.943 1.00 87.62 105 GLU A N 1
ATOM 805 C CA . GLU A 1 105 ? 10.477 8.309 -5.587 1.00 87.62 105 GLU A CA 1
ATOM 806 C C . GLU A 1 105 ? 10.701 6.802 -5.566 1.00 87.62 105 GLU A C 1
ATOM 808 O O . GLU A 1 105 ? 11.636 6.337 -6.209 1.00 87.62 105 GLU A O 1
ATOM 813 N N . ALA A 1 106 ? 9.814 6.026 -4.948 1.00 89.19 106 ALA A N 1
ATOM 814 C CA . ALA A 1 106 ? 9.866 4.567 -4.988 1.00 89.19 106 ALA A CA 1
ATOM 815 C C . ALA A 1 106 ? 9.907 4.033 -6.435 1.00 89.19 106 ALA A C 1
ATOM 817 O O . ALA A 1 106 ? 10.732 3.183 -6.774 1.00 89.19 106 ALA A O 1
ATOM 818 N N . TRP A 1 107 ? 9.096 4.604 -7.335 1.00 93.56 107 TRP A N 1
ATOM 819 C CA . TRP A 1 107 ? 9.149 4.274 -8.764 1.00 93.56 107 TRP A CA 1
ATOM 820 C C . TRP A 1 107 ? 10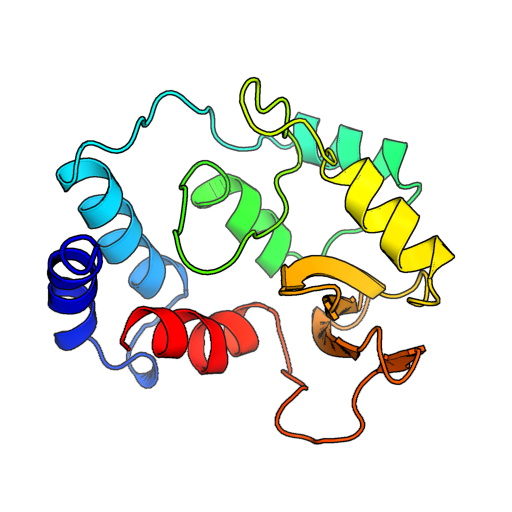.467 4.669 -9.438 1.00 93.56 107 TRP A C 1
ATOM 822 O O . TRP A 1 107 ? 10.910 3.985 -10.356 1.00 93.56 107 TRP A O 1
ATOM 832 N N . LYS A 1 108 ? 11.115 5.757 -9.003 1.00 91.88 108 LYS A N 1
ATOM 833 C CA . LYS A 1 108 ? 12.462 6.118 -9.483 1.00 91.88 108 LYS A CA 1
ATOM 834 C C . LYS A 1 108 ? 13.533 5.163 -8.957 1.00 91.88 108 LYS A C 1
ATOM 836 O O . LYS A 1 108 ? 14.527 4.962 -9.647 1.00 91.88 108 LYS A O 1
ATOM 841 N N . PHE A 1 109 ? 13.337 4.593 -7.769 1.00 90.44 109 PHE A N 1
ATOM 842 C CA . PHE A 1 109 ? 14.264 3.641 -7.157 1.00 90.44 109 PHE A CA 1
ATOM 843 C C . PHE A 1 109 ? 14.136 2.211 -7.696 1.00 90.44 109 PHE A C 1
ATOM 845 O O . PHE A 1 109 ? 15.038 1.412 -7.471 1.00 90.44 109 PHE A O 1
ATOM 852 N N . GLY A 1 110 ? 13.077 1.903 -8.450 1.00 93.31 110 GLY A N 1
ATOM 853 C CA . GLY A 1 110 ? 12.936 0.626 -9.157 1.00 93.31 110 GLY A CA 1
ATOM 854 C C . GLY A 1 110 ? 11.653 -0.143 -8.856 1.00 93.31 110 GLY A C 1
ATOM 855 O O . GLY A 1 110 ? 11.454 -1.217 -9.420 1.00 93.31 110 GLY A O 1
ATOM 856 N N . VAL A 1 111 ? 10.755 0.383 -8.016 1.00 94.62 111 VAL A N 1
ATOM 857 C CA . VAL A 1 111 ? 9.428 -0.221 -7.833 1.00 94.62 111 VAL A CA 1
ATOM 858 C C . VAL A 1 111 ? 8.654 -0.166 -9.156 1.00 94.62 111 VAL A C 1
ATOM 860 O O . VAL A 1 111 ? 8.535 0.896 -9.771 1.00 94.62 111 VAL A O 1
ATOM 863 N N . SER A 1 112 ? 8.107 -1.305 -9.593 1.00 94.56 112 SER A N 1
ATOM 864 C CA . SER A 1 112 ? 7.280 -1.380 -10.807 1.00 94.56 112 SER A CA 1
ATOM 865 C C . SER A 1 112 ? 6.040 -0.481 -10.704 1.00 94.56 112 SER A C 1
ATOM 867 O O . SER A 1 112 ? 5.447 -0.339 -9.637 1.00 94.56 112 SER A O 1
ATOM 869 N N . ARG A 1 113 ? 5.606 0.096 -11.833 1.00 93.44 113 ARG A N 1
ATOM 870 C CA . ARG A 1 113 ? 4.393 0.934 -11.930 1.00 93.44 113 ARG A CA 1
ATOM 871 C C . ARG A 1 113 ? 3.093 0.165 -11.699 1.00 93.44 113 ARG A C 1
ATOM 873 O O . ARG A 1 113 ? 2.079 0.785 -11.400 1.00 93.44 113 ARG A O 1
ATOM 880 N N . GLU A 1 114 ? 3.133 -1.158 -11.819 1.00 94.75 114 GLU A N 1
ATOM 881 C CA . GLU A 1 114 ? 2.018 -2.053 -11.481 1.00 94.75 114 GLU A CA 1
ATOM 882 C C . GLU A 1 114 ? 1.784 -2.130 -9.967 1.00 94.75 114 GLU A C 1
ATOM 884 O O . GLU A 1 114 ? 0.737 -2.590 -9.515 1.00 94.75 114 GLU A O 1
ATOM 889 N N . TYR A 1 115 ? 2.750 -1.646 -9.183 1.00 94.50 115 TYR A N 1
ATOM 890 C CA . TYR A 1 115 ? 2.704 -1.613 -7.738 1.00 94.50 115 TYR A CA 1
ATOM 891 C C . TYR A 1 115 ? 2.615 -0.173 -7.223 1.00 94.50 115 TYR A C 1
ATOM 893 O O . TYR A 1 115 ? 3.332 0.734 -7.659 1.00 94.50 115 TYR A O 1
ATOM 901 N N . LEU A 1 116 ? 1.736 0.023 -6.245 1.00 92.00 116 LEU A N 1
ATOM 902 C CA . LEU A 1 116 ? 1.534 1.274 -5.535 1.00 92.00 116 LEU A CA 1
ATOM 903 C C . LEU A 1 116 ? 2.159 1.174 -4.136 1.00 92.00 116 LEU A C 1
ATOM 905 O O . LEU A 1 116 ? 1.627 0.460 -3.283 1.00 92.00 116 LEU A O 1
ATOM 909 N N . PRO A 1 117 ? 3.259 1.891 -3.866 1.00 91.19 117 PRO A N 1
ATOM 910 C CA . PRO A 1 117 ? 3.797 2.040 -2.521 1.00 91.19 117 PRO A CA 1
ATOM 911 C C . PRO A 1 117 ? 2.758 2.700 -1.617 1.00 91.19 117 PRO A C 1
ATOM 913 O O . PRO A 1 117 ? 2.280 3.800 -1.903 1.00 91.19 117 PRO A O 1
ATOM 916 N N . PHE A 1 118 ? 2.405 2.041 -0.518 1.00 86.56 118 PHE A N 1
ATOM 917 C CA . PHE A 1 118 ? 1.430 2.566 0.439 1.00 86.56 118 PHE A CA 1
ATOM 918 C C . PHE A 1 118 ? 1.985 2.676 1.856 1.00 86.56 118 PHE A C 1
ATOM 920 O O . PHE A 1 118 ? 1.348 3.320 2.686 1.00 86.56 118 PHE A O 1
ATOM 927 N N . CYS A 1 119 ? 3.156 2.111 2.144 1.00 84.94 119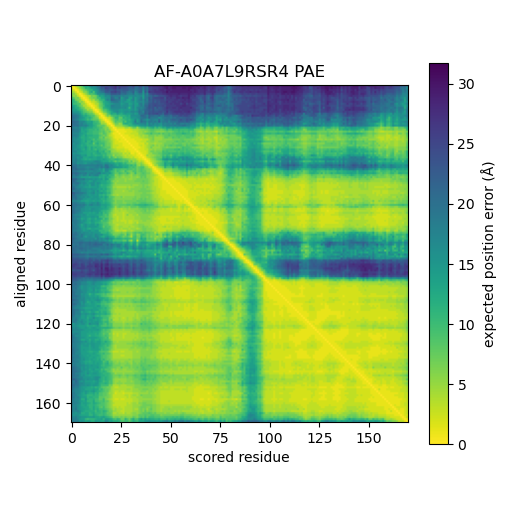 CYS A N 1
ATOM 928 C CA . CYS A 1 119 ? 3.854 2.333 3.402 1.00 84.94 119 CYS A CA 1
ATOM 929 C C . CYS A 1 119 ? 5.361 2.413 3.171 1.00 84.94 119 CYS A C 1
ATOM 931 O O . CYS A 1 119 ? 5.924 1.567 2.482 1.00 84.94 119 CYS A O 1
ATOM 933 N N . TYR A 1 120 ? 5.993 3.423 3.766 1.00 83.12 120 TYR A N 1
ATOM 934 C CA . TYR A 1 120 ? 7.445 3.571 3.819 1.00 83.12 120 TYR A CA 1
ATOM 935 C C . TYR A 1 120 ? 7.961 3.071 5.168 1.00 83.12 120 TYR A C 1
ATOM 937 O O . TYR A 1 120 ? 7.445 3.492 6.210 1.00 83.12 120 TYR A O 1
ATOM 945 N N . ASP A 1 121 ? 8.993 2.233 5.146 1.00 80.94 121 ASP A N 1
ATOM 946 C CA . ASP A 1 121 ? 9.666 1.737 6.341 1.00 80.94 121 ASP A CA 1
ATOM 947 C C . ASP A 1 121 ? 11.179 1.659 6.115 1.00 80.94 121 ASP A C 1
ATOM 949 O O . ASP A 1 121 ? 11.660 0.852 5.337 1.00 80.94 121 ASP A O 1
ATOM 953 N N . ASN A 1 122 ? 11.939 2.530 6.781 1.00 80.88 122 ASN A N 1
ATOM 954 C CA . ASN A 1 122 ? 13.406 2.517 6.765 1.00 80.88 122 ASN A CA 1
ATOM 955 C C . ASN A 1 122 ? 14.068 2.388 5.368 1.00 80.88 122 ASN A C 1
ATOM 957 O O . ASN A 1 122 ? 15.041 1.660 5.203 1.00 80.88 122 ASN A O 1
ATOM 961 N N . ALA A 1 123 ? 13.576 3.158 4.392 1.00 83.12 123 ALA A N 1
ATOM 962 C CA . ALA A 1 123 ? 13.958 3.147 2.969 1.00 83.12 123 ALA A CA 1
ATOM 963 C C . ALA A 1 123 ? 13.339 2.024 2.126 1.00 83.12 123 ALA A C 1
ATOM 965 O O . ALA A 1 123 ? 13.351 2.127 0.901 1.00 83.12 123 ALA A O 1
ATOM 966 N N . ASP A 1 124 ? 12.725 1.032 2.756 1.00 88.75 124 ASP A N 1
ATOM 967 C CA . ASP A 1 124 ? 11.957 -0.021 2.109 1.00 88.75 124 ASP A CA 1
ATOM 968 C C . ASP A 1 124 ? 10.477 0.381 1.967 1.00 88.75 124 ASP A C 1
ATOM 970 O O . ASP A 1 124 ? 9.993 1.342 2.584 1.00 88.75 124 ASP A O 1
ATOM 974 N N . TYR A 1 125 ? 9.743 -0.351 1.127 1.00 90.12 125 TYR A N 1
ATOM 975 C CA . TYR A 1 125 ? 8.338 -0.061 0.847 1.00 90.12 125 TYR A CA 1
ATOM 976 C C . TYR A 1 125 ? 7.470 -1.311 0.939 1.00 90.12 125 TYR A C 1
ATOM 978 O O . TYR A 1 125 ? 7.801 -2.357 0.385 1.00 90.12 125 TYR A O 1
ATOM 986 N N . TYR A 1 126 ? 6.290 -1.158 1.534 1.00 91.94 126 TYR A N 1
ATOM 987 C CA . TYR A 1 126 ? 5.179 -2.071 1.285 1.00 91.94 126 TYR A CA 1
ATOM 988 C C . TYR A 1 126 ? 4.381 -1.536 0.106 1.00 91.94 126 TYR A C 1
ATOM 990 O O . TYR A 1 126 ? 3.943 -0.376 0.090 1.00 91.94 126 TYR A O 1
ATOM 998 N N . CYS A 1 127 ? 4.206 -2.393 -0.889 1.00 94.00 127 CYS A N 1
ATOM 999 C CA . CYS A 1 127 ? 3.602 -2.041 -2.156 1.00 94.00 127 CYS A CA 1
ATOM 1000 C C . CYS A 1 127 ? 2.423 -2.959 -2.445 1.00 94.00 127 CYS A C 1
ATOM 1002 O O . CYS A 1 127 ? 2.520 -4.166 -2.249 1.00 94.00 127 CYS A O 1
ATOM 1004 N N . ILE A 1 128 ? 1.331 -2.400 -2.958 1.00 94.25 128 ILE A N 1
ATOM 1005 C CA . ILE A 1 128 ? 0.156 -3.166 -3.373 1.00 94.25 128 ILE A CA 1
ATOM 1006 C C . ILE A 1 128 ? 0.079 -3.234 -4.894 1.00 94.25 128 ILE A C 1
ATOM 1008 O O . ILE A 1 128 ? 0.226 -2.218 -5.570 1.00 94.25 128 ILE A O 1
ATOM 1012 N N . HIS A 1 129 ? -0.151 -4.418 -5.442 1.00 95.31 129 HIS A N 1
ATOM 1013 C CA . HIS A 1 129 ? -0.386 -4.603 -6.864 1.00 95.31 129 HIS A CA 1
ATOM 1014 C C . HIS A 1 129 ? -1.741 -3.991 -7.238 1.00 95.31 129 HIS A C 1
ATOM 1016 O O . HIS A 1 129 ? -2.765 -4.310 -6.632 1.00 95.31 129 HIS A O 1
ATOM 1022 N N . LEU A 1 130 ? -1.760 -3.122 -8.248 1.00 92.44 130 LEU A N 1
ATOM 1023 C CA . LEU A 1 130 ? -2.944 -2.341 -8.619 1.00 92.44 130 LEU A CA 1
ATOM 1024 C C . LEU A 1 130 ? -4.112 -3.218 -9.096 1.00 92.44 130 LEU A C 1
ATOM 1026 O O . LEU A 1 130 ? -5.256 -2.939 -8.748 1.00 92.44 130 LEU A O 1
ATOM 1030 N N . GLU A 1 131 ? -3.827 -4.285 -9.850 1.00 91.19 131 GLU A N 1
ATOM 1031 C CA . GLU A 1 131 ? -4.866 -5.192 -10.369 1.00 91.19 131 GLU A CA 1
ATOM 1032 C C . GLU A 1 131 ? -5.264 -6.312 -9.397 1.00 91.19 131 GLU A C 1
ATOM 1034 O O . GLU A 1 131 ? -6.450 -6.522 -9.157 1.00 91.19 131 GLU A O 1
ATOM 1039 N N . THR A 1 132 ? -4.295 -7.045 -8.836 1.00 93.44 132 THR A N 1
ATOM 1040 C CA . THR A 1 132 ? -4.577 -8.220 -7.995 1.00 93.44 132 THR A CA 1
ATOM 1041 C C . THR A 1 132 ? -4.867 -7.870 -6.538 1.00 93.44 132 THR A C 1
ATOM 1043 O O . THR A 1 132 ? -5.484 -8.667 -5.841 1.00 93.44 132 THR A O 1
ATOM 1046 N N . GLY A 1 133 ? -4.424 -6.703 -6.059 1.00 92.00 133 GLY A N 1
ATOM 1047 C CA . GLY A 1 133 ? -4.501 -6.330 -4.646 1.00 92.00 133 GLY A CA 1
ATOM 1048 C C . GLY A 1 133 ? -3.451 -7.000 -3.751 1.00 92.00 133 GLY A C 1
ATOM 1049 O O . GLY A 1 133 ? -3.419 -6.692 -2.562 1.00 92.00 133 GLY A O 1
ATOM 1050 N N . GLN A 1 134 ? -2.576 -7.853 -4.298 1.00 95.12 134 GLN A N 1
ATOM 1051 C CA . GLN A 1 134 ? -1.499 -8.508 -3.549 1.00 95.12 134 GLN A CA 1
ATOM 1052 C C . GLN A 1 134 ? -0.525 -7.472 -2.981 1.00 95.12 134 GLN A C 1
ATOM 1054 O O . GLN A 1 134 ? -0.095 -6.564 -3.696 1.00 95.12 134 GLN A O 1
ATOM 1059 N N . VAL A 1 135 ? -0.111 -7.637 -1.728 1.00 95.31 135 VAL A N 1
ATOM 1060 C CA . VAL A 1 135 ? 0.930 -6.811 -1.112 1.00 95.31 135 VAL A CA 1
ATOM 1061 C C . VAL A 1 135 ? 2.274 -7.529 -1.173 1.00 95.31 135 VAL A C 1
ATOM 1063 O O . VAL A 1 135 ? 2.367 -8.729 -0.924 1.00 95.31 135 VAL A O 1
ATOM 1066 N N . ARG A 1 136 ? 3.334 -6.785 -1.489 1.00 96.00 136 ARG A N 1
ATOM 1067 C CA . ARG A 1 136 ? 4.721 -7.257 -1.451 1.00 96.00 136 ARG A CA 1
ATOM 1068 C C . ARG A 1 136 ? 5.625 -6.234 -0.785 1.00 96.00 136 ARG A C 1
ATOM 1070 O O . ARG A 1 136 ? 5.434 -5.026 -0.945 1.00 96.00 136 ARG A O 1
ATOM 1077 N N . PHE A 1 137 ? 6.645 -6.732 -0.103 1.00 94.88 137 PHE A N 1
ATOM 1078 C CA . PHE A 1 137 ? 7.744 -5.924 0.402 1.00 94.88 137 PHE A CA 1
ATOM 1079 C C . PHE A 1 137 ? 8.794 -5.692 -0.687 1.00 94.88 137 PHE A C 1
ATOM 1081 O O . PHE A 1 137 ? 9.255 -6.634 -1.339 1.00 94.88 137 PHE A O 1
ATOM 1088 N N . TRP A 1 138 ? 9.178 -4.436 -0.883 1.00 95.44 138 TRP A N 1
ATOM 1089 C CA . TRP A 1 138 ? 10.274 -4.027 -1.750 1.00 95.44 138 TRP A CA 1
ATOM 1090 C C . TRP A 1 138 ? 11.426 -3.505 -0.904 1.00 95.44 138 TRP A C 1
ATOM 1092 O O . TRP A 1 138 ? 11.220 -2.598 -0.096 1.00 95.44 138 TRP A O 1
ATOM 1102 N N . SER A 1 139 ? 12.627 -4.044 -1.123 1.00 93.44 139 SER A N 1
ATOM 1103 C CA . SER A 1 139 ? 13.822 -3.627 -0.400 1.00 93.44 139 SER A CA 1
ATOM 1104 C C . SER A 1 139 ? 14.682 -2.669 -1.214 1.00 93.44 139 SER A C 1
ATOM 1106 O O . SER A 1 139 ? 15.072 -2.965 -2.344 1.00 93.44 139 SER A O 1
ATOM 1108 N N . TYR A 1 140 ? 15.071 -1.556 -0.596 1.00 89.81 140 TYR A N 1
ATOM 1109 C CA . TYR A 1 140 ? 16.054 -0.628 -1.145 1.00 89.81 140 TYR A CA 1
ATOM 1110 C C . TYR A 1 140 ? 17.456 -1.225 -1.204 1.00 89.81 140 TYR A C 1
ATOM 1112 O O . TYR A 1 140 ? 18.238 -0.874 -2.084 1.00 89.81 140 TYR A O 1
ATOM 1120 N N . HIS A 1 141 ? 17.792 -2.128 -0.281 1.00 90.31 141 HIS A N 1
ATOM 1121 C CA . HIS A 1 141 ? 19.106 -2.764 -0.276 1.00 90.31 141 HIS A CA 1
ATOM 1122 C C . HIS A 1 141 ? 19.279 -3.711 -1.467 1.00 90.31 141 HIS A C 1
ATOM 1124 O O . HIS A 1 141 ? 20.319 -3.695 -2.124 1.00 90.31 141 HIS A O 1
ATOM 1130 N N . GLU A 1 142 ? 18.248 -4.504 -1.756 1.00 91.94 142 GLU A N 1
ATOM 1131 C CA . GLU A 1 142 ? 18.252 -5.473 -2.856 1.00 91.94 142 GLU A CA 1
ATOM 1132 C C . GLU A 1 142 ? 17.790 -4.861 -4.187 1.00 91.94 142 GLU A C 1
ATOM 1134 O O . GLU A 1 142 ? 17.991 -5.458 -5.243 1.00 91.94 142 GLU A O 1
ATOM 1139 N N . LEU A 1 143 ? 17.197 -3.659 -4.145 1.00 93.00 143 LEU A N 1
ATOM 1140 C CA . LEU A 1 143 ? 16.554 -2.976 -5.275 1.00 93.00 143 LEU A CA 1
ATOM 1141 C C . LEU A 1 143 ? 15.496 -3.849 -5.971 1.00 93.00 143 LEU A C 1
ATOM 1143 O O . LEU A 1 143 ? 15.279 -3.752 -7.182 1.00 93.00 143 LEU A O 1
ATOM 1147 N N . ALA A 1 144 ? 14.836 -4.711 -5.201 1.00 94.56 144 ALA A N 1
ATOM 1148 C CA . ALA A 1 144 ? 13.920 -5.725 -5.695 1.00 94.56 144 ALA A CA 1
ATOM 1149 C C . ALA A 1 144 ? 12.808 -6.015 -4.681 1.00 94.56 144 ALA A C 1
ATOM 1151 O O . ALA A 1 144 ? 12.894 -5.671 -3.500 1.00 94.56 144 ALA A O 1
ATOM 1152 N N . PHE A 1 145 ? 11.746 -6.663 -5.160 1.00 94.94 145 PHE A N 1
ATOM 1153 C CA . PHE A 1 145 ? 10.776 -7.281 -4.265 1.00 94.94 145 PHE A CA 1
ATOM 1154 C C . PHE A 1 145 ? 11.398 -8.498 -3.591 1.00 94.94 145 PHE A C 1
ATOM 1156 O O . PHE A 1 145 ? 12.060 -9.286 -4.261 1.00 94.94 145 PHE A O 1
ATOM 1163 N N . SER A 1 146 ? 11.128 -8.665 -2.299 1.00 93.12 146 SER A N 1
ATOM 1164 C CA . SER A 1 146 ? 11.559 -9.848 -1.561 1.00 93.12 146 SER A CA 1
ATOM 1165 C C . SER A 1 146 ? 10.951 -11.116 -2.176 1.00 93.12 146 SER A C 1
ATOM 1167 O O . SER A 1 146 ? 9.771 -11.145 -2.557 1.00 93.12 146 SER A O 1
ATOM 1169 N N . ASP A 1 147 ? 11.770 -12.164 -2.262 1.00 91.06 147 ASP A N 1
ATOM 1170 C CA . ASP A 1 147 ? 11.370 -13.520 -2.661 1.00 91.06 147 ASP A CA 1
ATOM 1171 C C . ASP A 1 147 ? 10.979 -14.389 -1.449 1.00 91.06 147 ASP A C 1
ATOM 1173 O O . ASP A 1 147 ? 10.602 -15.554 -1.595 1.00 91.06 147 ASP A O 1
ATOM 1177 N N . ASN A 1 148 ? 11.071 -13.847 -0.230 1.00 92.00 148 ASN A N 1
ATOM 1178 C CA . ASN A 1 148 ? 10.640 -14.530 0.982 1.00 92.00 148 ASN A CA 1
ATOM 1179 C C . ASN A 1 148 ? 9.100 -14.532 1.054 1.00 92.00 148 ASN A C 1
ATOM 1181 O O . ASN A 1 148 ? 8.492 -13.464 1.116 1.00 92.00 148 ASN A O 1
ATOM 1185 N N . PRO A 1 149 ? 8.452 -15.709 1.144 1.00 88.81 149 PRO A N 1
ATOM 1186 C CA . PRO A 1 149 ? 6.993 -15.802 1.206 1.00 88.81 149 PRO A CA 1
ATOM 1187 C C . PRO A 1 149 ? 6.359 -15.079 2.399 1.00 88.81 149 PRO A C 1
ATOM 1189 O O . PRO A 1 149 ? 5.169 -14.800 2.367 1.00 88.81 149 PRO A O 1
ATOM 1192 N N . ARG A 1 150 ? 7.126 -14.797 3.463 1.00 89.38 150 ARG A N 1
ATOM 1193 C CA . ARG A 1 150 ? 6.636 -14.034 4.624 1.00 89.38 150 ARG A CA 1
ATOM 1194 C C . ARG A 1 150 ? 6.521 -12.533 4.368 1.00 89.38 150 ARG A C 1
ATOM 1196 O O . ARG A 1 150 ? 5.906 -11.851 5.175 1.00 89.38 150 ARG A O 1
ATOM 1203 N N . ASP A 1 151 ? 7.081 -12.054 3.263 1.00 92.75 151 ASP A N 1
ATOM 1204 C CA . ASP A 1 151 ? 7.071 -10.643 2.879 1.00 92.75 151 ASP A CA 1
ATOM 1205 C C . ASP A 1 151 ? 6.089 -10.404 1.708 1.00 92.75 151 ASP A C 1
ATOM 1207 O O . ASP A 1 151 ? 6.251 -9.500 0.876 1.00 92.75 151 ASP A O 1
ATOM 1211 N N . MET A 1 152 ? 5.083 -11.279 1.618 1.00 94.06 152 MET A N 1
ATOM 1212 C CA . MET A 1 152 ? 4.016 -11.292 0.627 1.00 94.06 152 MET A CA 1
ATOM 1213 C C . MET A 1 152 ? 2.687 -11.573 1.330 1.00 94.06 152 MET A C 1
ATOM 1215 O O . MET A 1 152 ? 2.609 -12.462 2.174 1.00 94.06 152 MET A O 1
ATOM 1219 N N . TRP A 1 153 ? 1.645 -10.839 0.949 1.00 95.06 153 TRP A N 1
ATOM 1220 C CA . TRP A 1 153 ? 0.299 -10.983 1.505 1.00 95.06 153 TRP A CA 1
ATOM 1221 C C . TRP A 1 153 ? -0.725 -10.960 0.381 1.00 95.06 153 TRP A C 1
ATOM 1223 O O . TRP A 1 153 ? -0.571 -10.216 -0.592 1.00 95.06 153 TRP A O 1
ATOM 1233 N N . ASP A 1 154 ? -1.782 -11.751 0.516 1.00 93.94 154 ASP A N 1
ATOM 1234 C CA . ASP A 1 154 ? -2.773 -11.933 -0.548 1.00 93.94 154 ASP A CA 1
ATOM 1235 C C . ASP A 1 154 ? -3.601 -10.664 -0.794 1.00 93.94 154 ASP A C 1
ATOM 1237 O O . ASP A 1 154 ? -4.086 -10.437 -1.904 1.00 93.94 154 ASP A O 1
ATOM 1241 N N . SER A 1 155 ? -3.740 -9.812 0.225 1.00 91.62 155 SER A N 1
ATOM 1242 C CA . SER A 1 155 ? -4.456 -8.544 0.128 1.00 91.62 155 SER A CA 1
ATOM 1243 C C . SER A 1 155 ? -3.938 -7.491 1.115 1.00 91.62 155 SER A C 1
ATOM 1245 O O . SER A 1 155 ? -3.080 -7.763 1.960 1.00 91.62 155 SER A O 1
ATOM 1247 N N . PHE A 1 156 ? -4.469 -6.266 1.036 1.00 89.50 156 PHE A N 1
ATOM 1248 C CA . PHE A 1 156 ? -4.153 -5.223 2.014 1.00 89.50 156 PHE A CA 1
ATOM 1249 C C . PHE A 1 156 ? -4.619 -5.628 3.411 1.00 89.50 156 PHE A C 1
ATOM 1251 O O . PHE A 1 156 ? -3.892 -5.447 4.386 1.00 89.50 156 PHE A O 1
ATOM 1258 N N . ASN A 1 157 ? -5.820 -6.200 3.509 1.00 88.94 157 ASN A N 1
ATOM 1259 C CA . ASN A 1 157 ? -6.362 -6.656 4.784 1.00 88.94 157 ASN A CA 1
ATOM 1260 C C . ASN A 1 157 ? -5.500 -7.757 5.414 1.00 88.94 157 ASN A C 1
ATOM 1262 O O . ASN A 1 157 ? -5.265 -7.724 6.622 1.00 88.94 157 ASN A O 1
ATOM 1266 N N . ASP A 1 158 ? -5.000 -8.685 4.596 1.00 90.44 158 ASP A N 1
ATOM 1267 C CA . ASP A 1 158 ? -4.084 -9.742 5.029 1.00 90.44 158 ASP A CA 1
ATOM 1268 C C . ASP A 1 158 ? -2.794 -9.155 5.631 1.00 90.44 158 ASP A C 1
ATOM 1270 O O . ASP A 1 158 ? -2.407 -9.503 6.749 1.00 90.44 158 ASP A O 1
ATOM 1274 N N . TRP A 1 159 ? -2.202 -8.156 4.965 1.00 90.81 159 TRP A N 1
ATOM 1275 C CA . TRP A 1 159 ? -1.055 -7.407 5.489 1.00 90.81 159 TRP A CA 1
ATOM 1276 C C . TRP A 1 159 ? -1.361 -6.697 6.820 1.00 90.81 159 TRP A C 1
ATOM 1278 O O . TRP A 1 159 ? -0.577 -6.780 7.770 1.00 90.81 159 TRP A O 1
ATOM 1288 N N . VAL A 1 160 ? -2.522 -6.039 6.943 1.00 85.62 160 VAL A N 1
ATOM 1289 C CA . VAL A 1 160 ? -2.900 -5.363 8.198 1.00 85.62 160 VAL A CA 1
ATOM 1290 C C . VAL A 1 160 ? -2.982 -6.352 9.362 1.00 85.62 160 VAL A C 1
ATOM 1292 O O . VAL A 1 160 ? -2.498 -6.066 10.460 1.00 85.62 160 VAL A O 1
ATOM 1295 N N . VAL A 1 161 ? -3.609 -7.505 9.133 1.00 85.19 161 VAL A N 1
ATOM 1296 C CA . VAL A 1 161 ? -3.862 -8.517 10.163 1.00 85.19 161 VAL A CA 1
ATOM 1297 C C . VAL A 1 161 ? -2.587 -9.240 10.577 1.00 85.19 161 VAL A C 1
ATOM 1299 O O . VAL A 1 161 ? -2.371 -9.439 11.775 1.00 85.19 161 VAL A O 1
ATOM 1302 N N . ASN A 1 162 ? -1.761 -9.632 9.608 1.00 86.44 162 ASN A N 1
ATOM 1303 C CA . ASN A 1 162 ? -0.651 -10.552 9.840 1.00 86.44 162 ASN A CA 1
ATOM 1304 C C . ASN A 1 162 ? 0.694 -9.869 10.081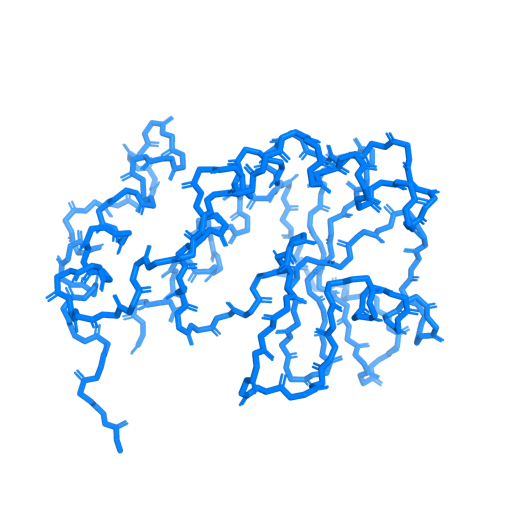 1.00 86.44 162 ASN A C 1
ATOM 1306 O O . ASN A 1 162 ? 1.589 -10.508 10.631 1.00 86.44 162 ASN A O 1
ATOM 1310 N N . ASP A 1 163 ? 0.828 -8.587 9.744 1.00 85.81 163 ASP A N 1
ATOM 1311 C CA . ASP A 1 163 ? 2.081 -7.852 9.924 1.00 85.81 163 ASP A CA 1
ATOM 1312 C C . ASP A 1 163 ? 1.873 -6.577 10.750 1.00 85.81 163 ASP A C 1
ATOM 1314 O O . ASP A 1 163 ? 2.371 -6.445 11.874 1.00 85.81 163 ASP A O 1
ATOM 1318 N N . TRP A 1 164 ? 1.013 -5.671 10.280 1.00 81.81 164 TRP A N 1
ATOM 1319 C CA . TRP A 1 164 ? 0.898 -4.350 10.894 1.00 81.81 164 TRP A CA 1
ATOM 1320 C C . TRP A 1 164 ? 0.339 -4.362 12.328 1.00 81.81 164 TRP A C 1
ATOM 1322 O O . TRP A 1 164 ? 0.908 -3.744 13.235 1.00 81.81 164 TRP A O 1
ATOM 1332 N N . ILE A 1 165 ? -0.778 -5.057 12.571 1.00 77.94 165 ILE A N 1
ATOM 1333 C CA . ILE A 1 165 ? -1.373 -5.168 13.912 1.00 77.94 165 ILE A CA 1
ATOM 1334 C C . ILE A 1 165 ? -0.431 -5.879 14.898 1.00 77.94 165 ILE A C 1
ATOM 1336 O O . ILE A 1 165 ? -0.257 -5.371 16.010 1.00 77.94 165 ILE A O 1
ATOM 1340 N N . PRO A 1 166 ? 0.196 -7.018 14.552 1.00 78.75 166 PRO A N 1
ATOM 1341 C CA . PRO A 1 166 ? 1.209 -7.645 15.394 1.00 78.75 166 PRO A CA 1
ATOM 1342 C C . PRO A 1 166 ? 2.372 -6.718 15.754 1.00 78.75 166 PRO A C 1
ATOM 1344 O O . PRO A 1 166 ? 2.779 -6.705 16.915 1.00 78.75 166 PRO A O 1
ATOM 1347 N N . LEU A 1 167 ? 2.865 -5.896 14.821 1.00 71.19 167 LEU A N 1
ATOM 1348 C CA . LEU A 1 167 ? 3.910 -4.901 15.100 1.00 71.19 167 LEU A CA 1
ATOM 1349 C C . LEU A 1 167 ? 3.453 -3.824 16.094 1.00 71.19 167 LEU A C 1
ATOM 1351 O O . LEU A 1 167 ? 4.250 -3.344 16.895 1.00 71.19 167 LEU A O 1
ATOM 1355 N N . MET A 1 168 ? 2.165 -3.469 16.101 1.00 64.38 168 MET A N 1
ATOM 1356 C CA . MET A 1 168 ? 1.596 -2.551 17.100 1.00 64.38 168 MET A CA 1
ATOM 1357 C C . MET A 1 168 ? 1.489 -3.149 18.506 1.00 64.38 168 MET A C 1
ATOM 1359 O O . MET A 1 168 ? 1.363 -2.395 19.472 1.00 64.38 168 MET A O 1
ATOM 1363 N N . LYS A 1 169 ? 1.496 -4.482 18.628 1.00 59.34 169 LYS A N 1
ATOM 1364 C CA . LYS A 1 169 ? 1.372 -5.198 19.907 1.00 59.34 169 LYS A CA 1
ATOM 1365 C C . LYS A 1 169 ? 2.707 -5.374 20.649 1.00 59.34 169 LYS A C 1
ATOM 1367 O O . LYS A 1 169 ? 2.670 -5.755 21.820 1.00 59.34 169 LYS A O 1
ATOM 1372 N N . GLN A 1 170 ? 3.846 -5.142 19.990 1.00 52.19 170 GLN A N 1
ATOM 1373 C CA . GLN A 1 170 ? 5.200 -5.321 20.543 1.00 52.19 170 GLN A CA 1
ATOM 1374 C C . GLN A 1 170 ? 5.683 -4.084 21.315 1.00 52.19 170 GLN A C 1
ATOM 1376 O O . GLN A 1 170 ? 6.341 -4.272 22.366 1.00 52.19 170 GLN A O 1
#

Foldseek 3Di:
DPPPQPQLLVLVVPDQLVPDPDVCSVVVSSQVSLVVVVDDQPFAQDDPVLVVVLCVLLVHDAADPVLVVCRRPPVSGDDPQWPFAHSPPPDPPDPDDHSSRVQVVLVVLQDDSQWGFGIDDPNKTWTAGRPQQKTFIADSVVSGTDPDVLRIARHPSRCCNSPVSVSSND

Secondary structure (DSSP, 8-state):
---SSHHHHHHHTSS-GGG-SSHHHHHHHHHHHHHHTT----SPPPPHHHHHHHHHHHT-S---HHHHHHHHHTTTS--SS-EE--TT---TT--S--HHHHHHHHHHHT--TTEEEEEEETTEEEEEETTT--EEEEETTTTEE---GGGEESSHHHHIIIIIHHHHT-

Sequence (170 aa):
MRILAKSAILALLICNPSDAASIEDLLTPLARDIVNQGFPTGIPCCTDKDLQTLKAQLSIESIPNELQSFFMNFGHKRFTCMQVVRPQSIFHNHPTQGTVTMITEAWKFGVSREYLPFCYDNADYYCIHLETGQVRFWSYHELAFSDNPRDMWDSFNDWVVNDWIPLMKQ

Radius of gyration: 15.82 Å; Cα contacts (8 Å, |Δi|>4): 216; chains: 1; bounding box: 35×37×41 Å

Mean predicted aligned error: 9.55 Å

InterPro domains:
  IPR037883 Knr4/Smi1-like domain superfamily [G3DSA:3.40.1580.10] (27-166)
  IPR037883 Knr4/Smi1-like domain superfamily [SSF160631] (39-164)

Organism: NCBI:txid2741701